Protein AF-A0A1S3MKM5-F1 (afdb_monomer_lite)

Sequence (153 aa):
MAETQPPLIEAGMAETQPPLIEAGMAETQPPEIEAGRAETQPPLIEAGMAETQPPEIEAGMTETQSPEIEAGMAETQPPEIEAGMTETQPLEIEAGMAETQSPEIEAGMTETQSPEIEAGMAETQPPEIEAGMAETQPPEIEAGMAETQPPEI

pLDDT: mean 75.43, std 9.12, range [36.09, 87.5]

Secondary structure (DSSP, 8-state):
----PPPEEEEEEEEE-PPPEEEEEEEE-PPEEEEEEEEEPPPEEEEEEEEEPPPEEEEEEEEEPPPEEEEEEEEEPPPEEEEEEEEEPPPEEEEEEEEEPPPEEEEEEEEEPPPEEEEEEEEEPPPEEEEEEEEEPPPEEEEEEEEEPPPP-

Foldseek 3Di:
DDDDDEDEEEEQEEEDDDEEEEEQEEEDDYYEYEYQEYEYEDYEYEYQEYEYDDYEYEYQEYEYEAYEYEYQEYEYEAYEYEYQEYEYHAYEYEYQEYEDEYYEEEYQEYEYEYYEYEYQEYEYEDYHYNYVYYDYDDYHYHYVYYDYDDDDD

Structure (mmCIF, N/CA/C/O backbone):
data_AF-A0A1S3MKM5-F1
#
_entry.id   AF-A0A1S3MKM5-F1
#
loop_
_atom_site.group_PDB
_atom_site.id
_atom_site.type_symbol
_atom_site.label_atom_id
_atom_site.label_alt_id
_atom_site.label_comp_id
_atom_site.label_asym_id
_atom_site.label_entity_id
_atom_site.label_seq_id
_atom_site.pdbx_PDB_ins_code
_atom_site.Cartn_x
_atom_site.Cartn_y
_atom_site.Cartn_z
_atom_site.occupancy
_atom_site.B_iso_or_equiv
_atom_site.auth_seq_id
_atom_site.auth_comp_id
_atom_site.auth_asym_id
_atom_site.auth_atom_id
_atom_site.pdbx_PDB_model_num
ATOM 1 N N . MET A 1 1 ? 13.634 -12.695 -14.982 1.00 47.62 1 MET A N 1
ATOM 2 C CA . MET A 1 1 ? 13.178 -12.575 -13.589 1.00 47.62 1 MET A CA 1
ATOM 3 C C . MET A 1 1 ? 14.434 -12.474 -12.749 1.00 47.62 1 MET A C 1
ATOM 5 O O . MET A 1 1 ? 15.338 -13.289 -12.929 1.00 47.62 1 MET A O 1
ATOM 9 N N . ALA A 1 2 ? 14.584 -11.371 -12.028 1.00 36.09 2 ALA A N 1
ATOM 10 C CA . ALA A 1 2 ? 15.708 -11.133 -11.137 1.00 36.09 2 ALA A CA 1
ATOM 11 C C . ALA A 1 2 ? 15.122 -11.137 -9.730 1.00 36.09 2 ALA A C 1
ATOM 13 O O . ALA A 1 2 ? 14.508 -10.160 -9.329 1.00 36.09 2 ALA A O 1
ATOM 14 N N . GLU A 1 3 ? 15.258 -12.256 -9.028 1.00 41.34 3 GLU A N 1
ATOM 15 C CA . GLU A 1 3 ? 14.822 -12.364 -7.642 1.00 41.34 3 GLU A CA 1
ATOM 16 C C . GLU A 1 3 ? 15.893 -11.729 -6.755 1.00 41.34 3 GLU A C 1
ATOM 18 O O . GLU A 1 3 ? 17.048 -12.169 -6.719 1.00 41.34 3 GLU A O 1
ATOM 23 N N . THR A 1 4 ? 15.531 -10.652 -6.073 1.00 44.06 4 THR A N 1
ATOM 24 C CA . THR A 1 4 ? 16.329 -10.069 -4.997 1.00 44.06 4 THR A CA 1
ATOM 25 C C . THR A 1 4 ? 15.632 -10.399 -3.695 1.00 44.06 4 THR A C 1
ATOM 27 O O . THR A 1 4 ? 14.447 -10.108 -3.574 1.00 44.06 4 THR A O 1
ATOM 30 N N . GLN A 1 5 ? 16.346 -10.980 -2.726 1.00 54.03 5 GLN A N 1
ATOM 31 C CA . GLN A 1 5 ? 15.805 -11.052 -1.370 1.00 54.03 5 GLN A CA 1
ATOM 32 C C . GLN A 1 5 ? 15.513 -9.624 -0.889 1.00 54.03 5 GLN A C 1
ATOM 34 O O . GLN A 1 5 ? 16.414 -8.776 -0.989 1.00 54.03 5 GLN A O 1
ATOM 39 N N . PRO A 1 6 ? 14.290 -9.350 -0.414 1.00 68.75 6 PRO A N 1
ATOM 40 C CA . PRO A 1 6 ? 13.960 -8.050 0.136 1.00 68.75 6 PRO A CA 1
ATOM 41 C C . PRO A 1 6 ? 14.829 -7.746 1.373 1.00 68.75 6 PRO A C 1
ATOM 43 O O . PRO A 1 6 ? 15.284 -8.666 2.059 1.00 68.75 6 PRO A O 1
ATOM 46 N N . PRO A 1 7 ? 15.157 -6.469 1.637 1.00 75.25 7 PRO A N 1
ATOM 47 C CA . PRO A 1 7 ? 15.958 -6.105 2.800 1.00 75.25 7 PRO A CA 1
ATOM 48 C C . PRO A 1 7 ? 15.122 -6.129 4.089 1.00 75.25 7 PRO A C 1
ATOM 50 O O . PRO A 1 7 ? 13.965 -5.725 4.071 1.00 75.25 7 PRO A O 1
ATOM 53 N N . LEU A 1 8 ? 15.745 -6.512 5.209 1.00 82.50 8 LEU A N 1
ATOM 54 C CA . LEU A 1 8 ? 15.200 -6.322 6.561 1.00 82.50 8 LEU A CA 1
ATOM 55 C C . LEU A 1 8 ? 15.572 -4.927 7.089 1.00 82.50 8 LEU A C 1
ATOM 57 O O . LEU A 1 8 ? 16.743 -4.528 7.009 1.00 82.50 8 LEU A O 1
ATOM 61 N N . ILE A 1 9 ? 14.601 -4.195 7.640 1.00 84.19 9 ILE A N 1
ATOM 62 C CA . ILE A 1 9 ? 14.780 -2.847 8.199 1.00 84.19 9 ILE A CA 1
ATOM 63 C C . ILE A 1 9 ? 14.418 -2.839 9.691 1.00 84.19 9 ILE A C 1
ATOM 65 O O . ILE A 1 9 ? 13.248 -2.907 10.041 1.00 84.19 9 ILE A O 1
ATOM 69 N N . GLU A 1 10 ? 15.419 -2.652 10.559 1.00 86.38 10 GLU A N 1
ATOM 70 C CA . GLU A 1 10 ? 15.236 -2.420 12.003 1.00 86.38 10 GLU A CA 1
ATOM 71 C C . GLU A 1 10 ? 15.552 -0.954 12.348 1.00 86.38 10 GLU A C 1
ATOM 73 O O . GLU A 1 10 ? 16.707 -0.511 12.245 1.00 86.38 10 GLU A O 1
ATOM 78 N N . ALA A 1 11 ? 14.552 -0.165 12.754 1.00 83.81 11 ALA A N 1
ATOM 79 C CA . ALA A 1 11 ? 14.751 1.261 13.033 1.00 83.81 11 ALA A CA 1
ATOM 80 C C . ALA A 1 11 ? 13.742 1.857 14.025 1.00 83.81 11 ALA A C 1
ATOM 82 O O . ALA A 1 11 ? 12.651 1.357 14.240 1.00 83.81 11 ALA A O 1
ATOM 83 N N . GLY A 1 12 ? 14.063 3.016 14.611 1.00 79.25 12 GLY A N 1
ATOM 84 C CA . GLY A 1 12 ? 13.054 3.784 15.359 1.00 79.25 12 GLY A CA 1
ATOM 85 C C . GLY A 1 12 ? 11.930 4.325 14.459 1.00 79.25 12 GLY A C 1
ATOM 86 O O . GLY A 1 12 ? 10.794 4.443 14.911 1.00 79.25 12 GLY A O 1
ATOM 87 N N . MET A 1 13 ? 12.262 4.644 13.204 1.00 87.50 13 MET A N 1
ATOM 88 C CA . MET A 1 13 ? 11.354 5.065 12.132 1.00 87.50 13 MET A CA 1
ATOM 89 C C . MET A 1 13 ? 11.860 4.476 10.811 1.00 87.50 13 MET A C 1
ATOM 91 O O . MET A 1 13 ? 13.063 4.567 10.545 1.00 87.50 13 MET A O 1
ATOM 95 N N . ALA A 1 14 ? 10.967 3.908 10.004 1.00 85.00 14 ALA A N 1
ATOM 96 C CA . ALA A 1 14 ? 11.273 3.356 8.687 1.00 85.00 14 ALA A CA 1
ATOM 97 C C . ALA A 1 14 ? 10.394 4.011 7.612 1.00 85.00 14 ALA A C 1
ATOM 99 O O . ALA A 1 14 ? 9.179 4.075 7.767 1.00 85.00 14 ALA A O 1
ATOM 100 N N . GLU A 1 15 ? 11.021 4.470 6.527 1.00 84.25 15 GLU A N 1
ATOM 101 C CA . GLU A 1 15 ? 10.356 5.011 5.337 1.00 84.25 15 GLU A CA 1
ATOM 102 C C . GLU A 1 15 ? 10.856 4.233 4.114 1.00 84.25 15 GLU A C 1
ATOM 104 O O . GLU A 1 15 ? 12.069 4.149 3.886 1.00 84.25 15 GLU A O 1
ATOM 109 N N . THR A 1 16 ? 9.946 3.648 3.332 1.00 80.25 16 THR A N 1
ATOM 110 C CA . THR A 1 16 ? 10.304 2.875 2.129 1.00 80.25 16 THR A CA 1
ATOM 111 C C . THR A 1 16 ? 9.577 3.399 0.895 1.00 80.25 16 THR A C 1
ATOM 113 O O . THR A 1 16 ? 8.384 3.691 0.936 1.00 80.25 16 THR A O 1
ATOM 116 N N . GLN A 1 17 ? 10.328 3.557 -0.202 1.00 77.56 17 GLN A N 1
ATOM 117 C CA . GLN A 1 17 ? 9.824 4.005 -1.503 1.00 77.56 17 GLN A CA 1
ATOM 118 C C . GLN A 1 17 ? 10.482 3.184 -2.631 1.00 77.56 17 GLN A C 1
ATOM 120 O O . GLN A 1 17 ? 11.644 3.431 -2.975 1.00 77.56 17 GLN A O 1
ATOM 125 N N . PRO A 1 18 ? 9.791 2.174 -3.178 1.00 70.25 18 PRO A N 1
ATOM 126 C CA . PRO A 1 18 ? 10.255 1.359 -4.295 1.00 70.25 18 PRO A CA 1
ATOM 127 C C . PRO A 1 18 ? 10.132 2.107 -5.643 1.00 70.25 18 PRO A C 1
ATOM 129 O O . PRO A 1 18 ? 9.514 3.169 -5.721 1.00 70.25 18 PRO A O 1
ATOM 132 N N . PRO A 1 19 ? 10.776 1.601 -6.715 1.00 69.44 19 PRO A N 1
ATOM 133 C CA . PRO A 1 19 ? 10.796 2.255 -8.028 1.00 69.44 19 PRO A CA 1
ATOM 134 C C . PRO A 1 19 ? 9.525 2.010 -8.866 1.00 69.44 19 PRO A C 1
ATOM 136 O O . PRO A 1 19 ? 8.752 1.099 -8.587 1.00 69.44 19 PRO A O 1
ATOM 139 N N . LEU A 1 20 ? 9.380 2.778 -9.956 1.00 76.56 20 LEU A N 1
ATOM 140 C CA . LEU A 1 20 ? 8.452 2.494 -11.063 1.00 76.56 20 LEU A CA 1
ATOM 141 C C . LEU A 1 20 ? 8.979 1.330 -11.915 1.00 76.56 20 LEU A C 1
ATOM 143 O O . LEU A 1 20 ? 10.177 1.285 -12.225 1.00 76.56 20 LEU A O 1
ATOM 147 N N . ILE A 1 21 ? 8.092 0.418 -12.317 1.00 79.56 21 ILE A N 1
ATOM 148 C CA . ILE A 1 21 ? 8.423 -0.776 -13.102 1.00 79.56 21 ILE A CA 1
ATOM 149 C C . ILE A 1 21 ? 7.623 -0.791 -14.408 1.00 79.56 21 ILE A C 1
ATOM 151 O O . ILE A 1 21 ? 6.401 -0.833 -14.385 1.00 79.56 21 ILE A O 1
ATOM 155 N N . GLU A 1 22 ? 8.329 -0.825 -15.543 1.00 81.81 22 GLU A N 1
ATOM 156 C CA . GLU A 1 22 ? 7.751 -0.991 -16.885 1.00 81.81 22 GLU A CA 1
ATOM 157 C C . GLU A 1 22 ? 8.365 -2.243 -17.536 1.00 81.81 22 GLU A C 1
ATOM 159 O O . GLU A 1 22 ? 9.570 -2.286 -17.825 1.00 81.81 22 GLU A O 1
ATOM 164 N N . ALA A 1 23 ? 7.577 -3.308 -17.707 1.00 78.31 23 ALA A N 1
ATOM 165 C CA . ALA A 1 23 ? 8.089 -4.596 -18.181 1.00 78.31 23 ALA A CA 1
ATOM 166 C C . ALA A 1 23 ? 7.018 -5.469 -18.851 1.00 78.31 23 ALA A C 1
ATOM 168 O O . ALA A 1 23 ? 5.827 -5.322 -18.638 1.00 78.31 23 ALA A O 1
ATOM 169 N N . GLY A 1 24 ? 7.435 -6.469 -19.635 1.00 76.94 24 GLY A N 1
ATOM 170 C CA . GLY A 1 24 ? 6.487 -7.480 -20.131 1.00 76.94 24 GLY A CA 1
ATOM 171 C C . GLY A 1 24 ? 5.875 -8.336 -19.008 1.00 76.94 24 GLY A C 1
ATOM 172 O O . GLY A 1 24 ? 4.734 -8.766 -19.133 1.00 76.94 24 GLY A O 1
ATOM 173 N N . MET A 1 25 ? 6.641 -8.564 -17.936 1.00 81.38 25 MET A N 1
ATOM 174 C CA . MET A 1 25 ? 6.273 -9.277 -16.706 1.00 81.38 25 MET A CA 1
ATOM 175 C C . MET A 1 25 ? 6.977 -8.588 -15.531 1.00 81.38 25 MET A C 1
ATOM 177 O O . MET A 1 25 ? 8.185 -8.330 -15.635 1.00 81.38 25 MET A O 1
ATOM 181 N N . ALA A 1 26 ? 6.253 -8.309 -14.450 1.00 78.94 26 ALA A N 1
ATOM 182 C CA . ALA A 1 26 ? 6.771 -7.696 -13.231 1.00 78.94 26 ALA A CA 1
ATOM 183 C C . ALA A 1 26 ? 6.440 -8.564 -12.008 1.00 78.94 26 ALA A C 1
ATOM 185 O O . ALA A 1 26 ? 5.291 -8.939 -11.816 1.00 78.94 26 ALA A O 1
ATOM 186 N N . GLU A 1 27 ? 7.456 -8.844 -11.190 1.00 78.38 27 GLU A N 1
ATOM 187 C CA . GLU A 1 27 ? 7.333 -9.519 -9.893 1.00 78.38 27 GLU A CA 1
ATOM 188 C C . GLU A 1 27 ? 8.017 -8.634 -8.847 1.00 78.38 27 GLU A C 1
ATOM 190 O O . GLU A 1 27 ? 9.190 -8.276 -9.020 1.00 78.38 27 GLU A O 1
ATOM 195 N N . THR A 1 28 ? 7.310 -8.255 -7.781 1.00 74.75 28 THR A N 1
ATOM 196 C CA . THR A 1 28 ? 7.859 -7.386 -6.726 1.00 74.75 28 THR A CA 1
ATOM 197 C C . THR A 1 28 ? 7.762 -8.026 -5.353 1.00 74.75 28 THR A C 1
ATOM 199 O O . THR A 1 28 ? 6.686 -8.461 -4.955 1.00 74.75 28 THR A O 1
ATOM 202 N N . GLN A 1 29 ? 8.879 -8.018 -4.619 1.00 74.50 29 GLN A N 1
ATOM 203 C CA . GLN A 1 29 ? 8.952 -8.407 -3.208 1.00 74.50 29 GLN A CA 1
ATOM 204 C C . GLN A 1 29 ? 9.500 -7.229 -2.372 1.00 74.50 29 GLN A C 1
ATOM 206 O O . GLN A 1 29 ? 10.668 -6.860 -2.541 1.00 74.50 29 GLN A O 1
ATOM 211 N N . PRO A 1 30 ? 8.663 -6.581 -1.547 1.00 73.44 30 PRO A N 1
ATOM 212 C CA . PRO A 1 30 ? 9.022 -5.444 -0.693 1.00 73.44 30 PRO A CA 1
ATOM 213 C C . PRO A 1 30 ? 9.690 -5.886 0.631 1.00 73.44 30 PRO A C 1
ATOM 215 O O . PRO A 1 30 ? 9.723 -7.077 0.922 1.00 73.44 30 PRO A O 1
ATOM 218 N N . PRO A 1 31 ? 10.291 -4.951 1.402 1.00 75.12 31 PRO A N 1
ATOM 219 C CA . PRO A 1 31 ? 11.021 -5.243 2.645 1.00 75.12 31 PRO A CA 1
ATOM 220 C C . PRO A 1 31 ? 10.168 -5.784 3.800 1.00 75.12 31 PRO A C 1
ATOM 222 O O . PRO A 1 31 ? 8.987 -5.467 3.898 1.00 75.12 31 PRO A O 1
ATOM 225 N N . GLU A 1 32 ? 10.841 -6.478 4.723 1.00 82.81 32 GLU A N 1
ATOM 226 C CA . GLU A 1 32 ? 10.372 -6.753 6.090 1.00 82.81 32 GLU A CA 1
ATOM 227 C C . GLU A 1 32 ? 10.782 -5.581 7.008 1.00 82.81 32 GLU A C 1
ATOM 229 O O . GLU A 1 32 ? 11.930 -5.110 6.947 1.00 82.81 32 GLU A O 1
ATOM 234 N N . ILE A 1 33 ? 9.869 -5.078 7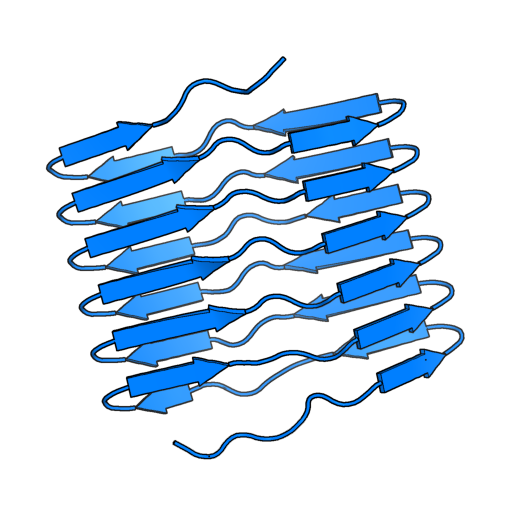.847 1.00 85.12 33 ILE A N 1
ATOM 235 C CA . ILE A 1 33 ? 10.086 -3.872 8.666 1.00 85.12 33 ILE A CA 1
ATOM 236 C C . ILE A 1 33 ? 9.737 -4.120 10.138 1.00 85.12 33 ILE A C 1
ATOM 238 O O . ILE A 1 33 ? 8.586 -4.382 10.465 1.00 85.12 33 ILE A O 1
ATOM 242 N N . GLU A 1 34 ? 10.705 -3.895 11.032 1.00 87.19 34 GLU A N 1
ATOM 243 C CA . GLU A 1 34 ? 10.499 -3.807 12.484 1.00 87.19 34 GLU A CA 1
ATOM 244 C C . GLU A 1 34 ? 10.816 -2.375 12.952 1.00 87.19 34 GLU A C 1
ATOM 246 O O . GLU A 1 34 ? 11.971 -1.919 12.909 1.00 87.19 34 GLU A O 1
ATOM 251 N N . ALA A 1 35 ? 9.794 -1.616 13.370 1.00 86.88 35 ALA A N 1
ATOM 252 C CA . ALA A 1 35 ? 9.991 -0.212 13.731 1.00 86.88 35 ALA A CA 1
ATOM 253 C C . ALA A 1 35 ? 9.058 0.358 14.808 1.00 86.88 35 ALA A C 1
ATOM 255 O O . ALA A 1 35 ? 7.960 -0.109 15.069 1.00 86.88 35 ALA A O 1
ATOM 256 N N . GLY A 1 36 ? 9.459 1.477 15.420 1.00 80.56 36 GLY A N 1
ATOM 257 C CA . GLY A 1 36 ? 8.541 2.255 16.266 1.00 80.56 36 GLY A CA 1
ATOM 258 C C . GLY A 1 36 ? 7.400 2.903 15.466 1.00 80.56 36 GLY A C 1
ATOM 259 O O . GLY A 1 36 ? 6.276 2.999 15.960 1.00 80.56 36 GLY A O 1
ATOM 260 N N . ARG A 1 37 ? 7.704 3.340 14.236 1.00 86.81 37 ARG A N 1
ATOM 261 C CA . ARG A 1 37 ? 6.776 3.870 13.225 1.00 86.81 37 ARG A CA 1
ATOM 262 C C . ARG A 1 37 ? 7.244 3.431 11.835 1.00 86.81 37 ARG A C 1
ATOM 264 O O . ARG A 1 37 ? 8.427 3.604 11.532 1.00 86.81 37 ARG A O 1
ATOM 271 N N . ALA A 1 38 ? 6.332 2.933 11.010 1.00 86.62 38 ALA A N 1
ATOM 272 C CA . ALA A 1 38 ? 6.601 2.555 9.626 1.00 86.62 38 ALA A CA 1
ATOM 273 C C . ALA A 1 38 ? 5.697 3.335 8.661 1.00 86.62 38 ALA A C 1
ATOM 275 O O . ALA A 1 38 ? 4.487 3.413 8.867 1.00 86.62 38 ALA A O 1
ATOM 276 N N . GLU A 1 39 ? 6.301 3.900 7.616 1.00 85.44 39 GLU A N 1
ATOM 277 C CA . GLU A 1 39 ? 5.614 4.508 6.475 1.00 85.44 39 GLU A CA 1
ATOM 278 C C . GLU A 1 39 ? 6.088 3.810 5.195 1.00 85.44 39 GLU A C 1
ATOM 280 O O . GLU A 1 39 ? 7.274 3.854 4.842 1.00 85.44 39 GLU A O 1
ATOM 285 N N . THR A 1 40 ? 5.180 3.131 4.496 1.00 79.25 40 THR A N 1
ATOM 286 C CA . THR A 1 40 ? 5.532 2.353 3.301 1.00 79.25 40 THR A CA 1
ATOM 287 C C . THR A 1 40 ? 4.744 2.805 2.088 1.00 79.25 40 THR A C 1
ATOM 289 O O . THR A 1 40 ? 3.512 2.840 2.098 1.00 79.25 40 THR A O 1
ATOM 292 N N . GLN A 1 41 ? 5.474 3.111 1.020 1.00 75.62 41 GLN A N 1
ATOM 293 C CA . GLN A 1 41 ? 4.919 3.294 -0.313 1.00 75.62 41 GLN A CA 1
ATOM 294 C C . GLN A 1 41 ? 5.216 2.021 -1.127 1.00 75.62 41 GLN A C 1
ATOM 296 O O . GLN A 1 41 ? 6.314 1.479 -1.009 1.00 75.62 41 GLN A O 1
ATOM 301 N N . PRO A 1 42 ? 4.278 1.521 -1.931 1.00 70.62 42 PRO A N 1
ATOM 302 C CA . PRO A 1 42 ? 4.463 0.386 -2.835 1.00 70.62 42 PRO A CA 1
ATOM 303 C C . PRO A 1 42 ? 4.909 0.839 -4.241 1.00 70.62 42 PRO A C 1
ATOM 305 O O . PRO A 1 42 ? 4.998 2.041 -4.505 1.00 70.62 42 PRO A O 1
ATOM 308 N N . PRO A 1 43 ? 5.285 -0.093 -5.140 1.00 70.88 43 PRO A N 1
ATOM 309 C CA . PRO A 1 43 ? 5.709 0.247 -6.501 1.00 70.88 43 PRO A CA 1
ATOM 310 C C . PRO A 1 43 ? 4.531 0.656 -7.398 1.00 70.88 43 PRO A C 1
ATOM 312 O O . PRO A 1 43 ? 3.407 0.208 -7.194 1.00 70.88 43 PRO A O 1
ATOM 315 N N . LEU A 1 44 ? 4.831 1.444 -8.437 1.00 78.88 44 LEU A N 1
ATOM 316 C CA . LEU A 1 44 ? 3.937 1.697 -9.577 1.00 78.88 44 LEU A CA 1
ATOM 317 C C . LEU A 1 44 ? 4.315 0.748 -10.719 1.00 78.88 44 LEU A C 1
ATOM 319 O O . LEU A 1 44 ? 5.497 0.694 -11.087 1.00 78.88 44 LEU A O 1
ATOM 323 N N . ILE A 1 45 ? 3.350 0.006 -11.268 1.00 80.25 45 ILE A N 1
ATOM 324 C CA . ILE A 1 45 ? 3.625 -1.073 -12.230 1.00 80.25 45 ILE A CA 1
ATOM 325 C C . ILE A 1 45 ? 2.802 -0.910 -13.510 1.00 80.25 45 ILE A C 1
ATOM 327 O O . ILE A 1 45 ? 1.578 -0.915 -13.468 1.00 80.25 45 ILE A O 1
ATOM 331 N N . GLU A 1 46 ? 3.495 -0.876 -14.651 1.00 82.75 46 GLU A N 1
ATOM 332 C CA . GLU A 1 46 ? 2.914 -1.000 -15.992 1.00 82.75 46 GLU A CA 1
ATOM 333 C C . GLU A 1 46 ? 3.459 -2.281 -16.645 1.00 82.75 46 GLU A C 1
ATOM 335 O O . GLU A 1 46 ? 4.658 -2.388 -16.953 1.00 82.75 46 GLU A O 1
ATOM 340 N N . ALA A 1 47 ? 2.608 -3.301 -16.815 1.00 82.88 47 ALA A N 1
ATOM 341 C CA . ALA A 1 47 ? 3.068 -4.595 -17.317 1.00 82.88 47 ALA A CA 1
ATOM 342 C C . ALA A 1 47 ? 2.050 -5.406 -18.128 1.00 82.88 47 ALA A C 1
ATOM 344 O O . ALA A 1 47 ? 0.842 -5.256 -18.034 1.00 82.88 47 ALA A O 1
ATOM 345 N N . GLY A 1 48 ? 2.539 -6.361 -18.926 1.00 78.44 48 GLY A N 1
ATOM 346 C CA . GLY A 1 48 ? 1.654 -7.365 -19.532 1.00 78.44 48 GLY A CA 1
ATOM 347 C C . GLY A 1 48 ? 1.023 -8.292 -18.483 1.00 78.44 48 GLY A C 1
ATOM 348 O O . GLY A 1 48 ? -0.148 -8.650 -18.604 1.00 78.44 48 GLY A O 1
ATOM 349 N N . MET A 1 49 ? 1.812 -8.653 -17.468 1.00 81.88 49 MET A N 1
ATOM 350 C CA . MET A 1 49 ? 1.444 -9.435 -16.285 1.00 81.88 49 MET A CA 1
ATOM 351 C C . MET A 1 49 ? 2.161 -8.846 -15.065 1.00 81.88 49 MET A C 1
ATOM 353 O O . MET A 1 49 ? 3.370 -8.594 -15.145 1.00 81.88 49 MET A O 1
ATOM 357 N N . ALA A 1 50 ? 1.438 -8.644 -13.968 1.00 82.25 50 ALA A N 1
ATOM 358 C CA . ALA A 1 50 ? 1.976 -8.137 -12.711 1.00 82.25 50 ALA A CA 1
ATOM 359 C C . ALA A 1 50 ? 1.607 -9.067 -11.548 1.00 82.25 50 ALA A C 1
ATOM 361 O O . ALA A 1 50 ? 0.430 -9.349 -11.337 1.00 82.25 50 ALA A O 1
ATOM 362 N N . GLU A 1 51 ? 2.619 -9.494 -10.794 1.00 81.75 51 GLU A N 1
ATOM 363 C CA . GLU A 1 51 ? 2.475 -10.218 -9.530 1.00 81.75 51 GLU A CA 1
ATOM 364 C C . GLU A 1 51 ? 3.133 -9.388 -8.422 1.00 81.75 51 GLU A C 1
ATOM 3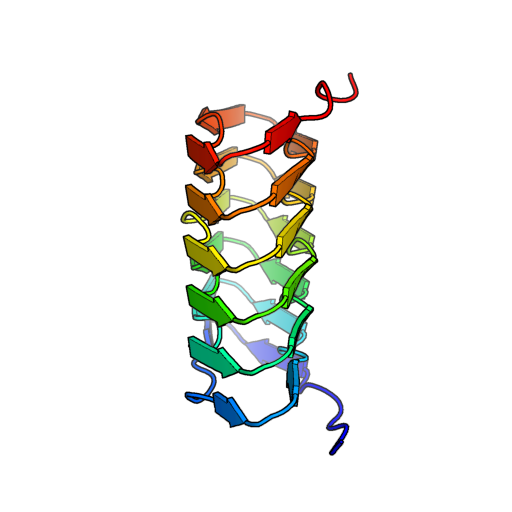66 O O . GLU A 1 51 ? 4.350 -9.158 -8.429 1.00 81.75 51 GLU A O 1
ATOM 371 N N . THR A 1 52 ? 2.340 -8.908 -7.464 1.00 75.75 52 THR A N 1
ATOM 372 C CA . THR A 1 52 ? 2.856 -8.073 -6.371 1.00 75.75 52 THR A CA 1
ATOM 373 C C . THR A 1 52 ? 2.682 -8.747 -5.028 1.00 75.75 52 THR A C 1
ATOM 375 O O . THR A 1 52 ? 1.554 -9.017 -4.606 1.00 75.75 52 THR A O 1
ATOM 378 N N . GLN A 1 53 ? 3.804 -8.937 -4.334 1.00 73.81 53 GLN A N 1
ATOM 379 C CA . GLN A 1 53 ? 3.796 -9.209 -2.907 1.00 73.81 53 GLN A CA 1
ATOM 380 C C . GLN A 1 53 ? 3.855 -7.887 -2.119 1.00 73.81 53 GLN A C 1
ATOM 382 O O . GLN A 1 53 ? 4.484 -6.929 -2.581 1.00 73.81 53 GLN A O 1
ATOM 387 N N . PRO A 1 54 ? 3.203 -7.811 -0.957 1.00 68.62 54 PRO A N 1
ATOM 388 C CA . PRO A 1 54 ? 3.200 -6.659 -0.057 1.00 68.62 54 PRO A CA 1
ATOM 389 C C . PRO A 1 54 ? 4.228 -6.811 1.085 1.00 68.62 54 PRO A C 1
ATOM 391 O O . PRO A 1 54 ? 4.827 -7.877 1.223 1.00 68.62 54 PRO A O 1
ATOM 394 N N . PRO A 1 55 ? 4.526 -5.736 1.848 1.00 72.12 55 PRO A N 1
ATOM 395 C CA . PRO A 1 55 ? 5.497 -5.783 2.947 1.00 72.12 55 PRO A CA 1
ATOM 396 C C . PRO A 1 55 ? 4.940 -6.484 4.192 1.00 72.12 55 PRO A C 1
ATOM 398 O O . PRO A 1 55 ? 3.745 -6.392 4.467 1.00 72.12 55 PRO A O 1
ATOM 401 N N . GLU A 1 56 ? 5.835 -7.088 4.977 1.00 80.56 56 GLU A N 1
ATOM 402 C CA . GLU A 1 56 ? 5.571 -7.551 6.349 1.00 80.56 56 GLU A CA 1
ATOM 403 C C . GLU A 1 56 ? 6.026 -6.464 7.338 1.00 80.56 56 GLU A C 1
ATOM 405 O O . GLU A 1 56 ? 7.168 -5.986 7.260 1.00 80.56 56 GLU A O 1
ATOM 410 N N . ILE A 1 57 ? 5.141 -6.025 8.243 1.00 81.75 57 ILE A N 1
ATOM 411 C CA . ILE A 1 57 ? 5.409 -4.888 9.141 1.00 81.75 57 ILE A CA 1
ATOM 412 C C . ILE A 1 57 ? 5.023 -5.212 10.590 1.00 81.75 57 ILE A C 1
ATOM 414 O O . ILE A 1 57 ? 3.844 -5.377 10.901 1.00 81.75 57 ILE A O 1
ATOM 418 N N . GLU A 1 58 ? 6.006 -5.157 11.492 1.00 84.88 58 GLU A N 1
ATOM 419 C CA . GLU A 1 58 ? 5.807 -5.119 12.946 1.00 84.88 58 GLU A CA 1
ATOM 420 C C . GLU A 1 58 ? 6.126 -3.704 13.456 1.00 84.88 58 GLU A C 1
ATOM 422 O O . GLU A 1 58 ? 7.282 -3.255 13.444 1.00 84.88 58 GLU A O 1
ATOM 427 N N . ALA A 1 59 ? 5.104 -2.951 13.887 1.00 84.81 59 ALA A N 1
ATOM 428 C CA . ALA A 1 59 ? 5.331 -1.589 14.366 1.00 84.81 59 ALA A CA 1
ATOM 429 C C . ALA A 1 59 ? 4.362 -1.072 15.432 1.00 84.81 59 ALA A C 1
ATOM 431 O O . ALA A 1 59 ? 3.219 -1.484 15.568 1.00 84.81 59 ALA A O 1
ATOM 432 N N . GLY A 1 60 ? 4.794 -0.058 16.188 1.00 81.31 60 GLY A N 1
ATOM 433 C CA . GLY A 1 60 ? 3.891 0.647 17.105 1.00 81.31 60 GLY A CA 1
ATOM 434 C C . GLY A 1 60 ? 2.770 1.403 16.374 1.00 81.31 60 GLY A C 1
ATOM 435 O O . GLY A 1 60 ? 1.646 1.477 16.875 1.00 81.31 60 GLY A O 1
ATOM 436 N N . MET A 1 61 ? 3.091 1.968 15.207 1.00 84.94 61 MET A N 1
ATOM 437 C CA . MET A 1 61 ? 2.185 2.684 14.305 1.00 84.94 61 MET A CA 1
ATOM 438 C C . MET A 1 61 ? 2.586 2.414 12.854 1.00 84.94 61 MET A C 1
ATOM 440 O O . MET A 1 61 ? 3.762 2.592 12.516 1.00 84.94 61 MET A O 1
ATOM 444 N N . THR A 1 62 ? 1.610 2.089 12.011 1.00 83.81 62 THR A N 1
ATOM 445 C CA . THR A 1 62 ? 1.829 1.772 10.596 1.00 83.81 62 THR A CA 1
ATOM 446 C C . THR A 1 62 ? 0.928 2.613 9.702 1.00 83.81 62 THR A C 1
ATOM 448 O O . THR A 1 62 ? -0.278 2.697 9.933 1.00 83.81 62 THR A O 1
ATOM 451 N N . GLU A 1 63 ? 1.521 3.206 8.668 1.00 83.94 63 GLU A N 1
ATOM 452 C CA . GLU A 1 63 ? 0.822 3.892 7.582 1.00 83.94 63 GLU A CA 1
ATOM 453 C C . GLU A 1 63 ? 1.290 3.297 6.250 1.00 83.94 63 GLU A C 1
ATOM 455 O O . GLU A 1 63 ? 2.471 3.371 5.894 1.00 83.94 63 GLU A O 1
ATOM 460 N N . THR A 1 64 ? 0.369 2.666 5.526 1.00 77.19 64 THR A N 1
ATOM 461 C CA . THR A 1 64 ? 0.671 1.950 4.279 1.00 77.19 64 THR A CA 1
ATOM 462 C C . THR A 1 64 ? -0.190 2.476 3.139 1.00 77.19 64 THR A C 1
ATOM 464 O O . THR A 1 64 ? -1.400 2.663 3.280 1.00 77.19 64 THR A O 1
ATOM 467 N N . GLN A 1 65 ? 0.447 2.732 1.997 1.00 74.12 65 GLN A N 1
ATOM 468 C CA . GLN A 1 65 ? -0.266 2.860 0.728 1.00 74.12 65 GLN A CA 1
ATOM 469 C C . GLN A 1 65 ? -0.283 1.509 0.015 1.00 74.12 65 GLN A C 1
ATOM 471 O O . GLN A 1 65 ? 0.636 0.705 0.198 1.00 74.12 65 GLN A O 1
ATOM 476 N N . SER A 1 66 ? -1.298 1.291 -0.814 1.00 70.50 66 SER A N 1
ATOM 477 C CA . SER A 1 66 ? -1.409 0.121 -1.688 1.00 70.50 66 SER A CA 1
ATOM 478 C C . SER A 1 66 ? -0.954 0.455 -3.123 1.00 70.50 66 SER A C 1
ATOM 480 O O . SER A 1 66 ? -0.886 1.637 -3.463 1.00 70.50 66 SER A O 1
ATOM 482 N N . PRO A 1 67 ? -0.497 -0.535 -3.922 1.00 69.81 67 PRO A N 1
ATOM 483 C CA . PRO A 1 67 ? 0.076 -0.279 -5.249 1.00 69.81 67 PRO A CA 1
ATOM 484 C C . PRO A 1 67 ? -0.927 0.325 -6.239 1.00 69.81 67 PRO A C 1
ATOM 486 O O . PRO A 1 67 ? -2.133 0.188 -6.066 1.00 69.81 67 PRO A O 1
ATOM 489 N N . GLU A 1 68 ? -0.407 0.951 -7.298 1.00 78.25 68 GLU A N 1
ATOM 490 C CA . GLU A 1 68 ? -1.171 1.268 -8.514 1.00 78.25 68 GLU A CA 1
ATOM 491 C C . GLU A 1 68 ? -0.666 0.347 -9.636 1.00 78.25 68 GLU A C 1
ATOM 493 O O . GLU A 1 68 ? 0.549 0.271 -9.887 1.00 78.25 68 GLU A O 1
ATOM 498 N N . ILE A 1 69 ? -1.575 -0.384 -10.286 1.00 79.94 69 ILE A N 1
ATOM 499 C CA . ILE A 1 69 ? -1.223 -1.399 -11.290 1.00 79.94 69 ILE A CA 1
ATOM 500 C C . ILE A 1 69 ? -2.039 -1.199 -12.567 1.00 79.94 69 ILE A C 1
ATOM 502 O O . ILE A 1 69 ? -3.261 -1.326 -12.555 1.00 79.94 69 ILE A O 1
ATOM 506 N N . GLU A 1 70 ? -1.339 -0.993 -13.685 1.00 83.69 70 GLU A N 1
ATOM 507 C CA . GLU A 1 70 ? -1.894 -1.062 -15.039 1.00 83.69 70 GLU A CA 1
ATOM 508 C C . GLU A 1 70 ? -1.371 -2.333 -15.722 1.00 83.69 70 GLU A C 1
ATOM 510 O O . GLU A 1 70 ? -0.174 -2.454 -16.025 1.00 83.69 70 GLU A O 1
ATOM 515 N N . ALA A 1 71 ? -2.247 -3.323 -15.941 1.00 83.38 71 ALA A N 1
ATOM 516 C CA . ALA A 1 71 ? -1.809 -4.594 -16.512 1.00 83.38 71 ALA A CA 1
ATOM 517 C C . ALA A 1 71 ? -2.819 -5.340 -17.390 1.00 83.38 71 ALA A C 1
ATOM 519 O O . ALA A 1 71 ? -4.033 -5.222 -17.281 1.00 83.38 71 ALA A O 1
ATOM 520 N N . GLY A 1 72 ? -2.315 -6.220 -18.261 1.00 79.19 72 GLY A N 1
ATOM 521 C CA . GLY A 1 72 ? -3.178 -7.188 -18.948 1.00 79.19 72 GLY A CA 1
ATOM 522 C C . GLY A 1 72 ? -3.828 -8.179 -17.971 1.00 79.19 72 GLY A C 1
ATOM 523 O O . GLY A 1 72 ? -5.007 -8.510 -18.117 1.00 79.19 72 GLY A O 1
ATOM 524 N N . MET A 1 73 ? -3.047 -8.628 -16.984 1.00 84.25 73 MET A N 1
ATOM 525 C CA . MET A 1 73 ? -3.439 -9.478 -15.856 1.00 84.25 73 MET A CA 1
ATOM 526 C C . MET A 1 73 ? -2.709 -8.993 -14.598 1.00 84.25 73 MET A C 1
ATOM 528 O O . MET A 1 73 ? -1.493 -8.780 -14.661 1.00 84.25 73 MET A O 1
ATOM 532 N N . ALA A 1 74 ? -3.433 -8.837 -13.491 1.00 82.94 74 ALA A N 1
ATOM 533 C CA . ALA A 1 74 ? -2.884 -8.427 -12.202 1.00 82.94 74 ALA A CA 1
ATOM 534 C C . ALA A 1 74 ? -3.286 -9.412 -11.095 1.00 82.94 74 ALA A C 1
ATOM 536 O O . ALA A 1 74 ? -4.474 -9.690 -10.917 1.00 82.94 74 ALA A O 1
ATOM 537 N N . GLU A 1 75 ? -2.294 -9.891 -10.346 1.00 83.38 75 GLU A N 1
ATOM 538 C CA . GLU A 1 75 ? -2.468 -10.695 -9.135 1.00 83.38 75 GLU A CA 1
ATOM 539 C C . GLU A 1 75 ? -1.802 -9.973 -7.955 1.00 83.38 75 GLU A C 1
ATOM 541 O O . GLU A 1 75 ? -0.588 -9.733 -7.952 1.00 83.38 75 GLU A O 1
ATOM 546 N N . THR A 1 76 ? -2.593 -9.618 -6.940 1.00 76.12 76 THR A N 1
ATOM 547 C CA . THR A 1 76 ? -2.109 -8.874 -5.766 1.00 76.12 76 THR A CA 1
ATOM 548 C C . THR A 1 76 ? -2.428 -9.601 -4.468 1.00 76.12 76 THR A C 1
ATOM 550 O O . THR A 1 76 ? -3.586 -9.950 -4.213 1.00 76.12 76 THR A O 1
ATOM 553 N N . GLN A 1 77 ? -1.405 -9.790 -3.633 1.00 71.75 77 GLN A N 1
ATOM 554 C CA . GLN A 1 77 ? -1.544 -10.335 -2.281 1.00 71.75 77 GLN A CA 1
ATOM 555 C C . GLN A 1 77 ? -1.655 -9.218 -1.222 1.00 71.75 77 GLN A C 1
ATOM 557 O O . GLN A 1 77 ? -1.254 -8.082 -1.501 1.00 71.75 77 GLN A O 1
ATOM 562 N N . PRO A 1 78 ? -2.189 -9.521 -0.023 1.00 65.19 78 PRO A N 1
ATOM 563 C CA . PRO A 1 78 ? -2.442 -8.544 1.034 1.00 65.19 78 PRO A CA 1
ATOM 564 C C . PRO A 1 78 ? -1.276 -8.350 2.014 1.00 65.19 78 PRO A C 1
ATOM 566 O O . PRO A 1 78 ? -0.588 -9.327 2.300 1.00 65.19 78 PRO A O 1
ATOM 569 N N . PRO A 1 79 ? -1.020 -7.129 2.533 1.00 66.50 79 PRO A N 1
ATOM 570 C CA . PRO A 1 79 ? 0.001 -6.932 3.565 1.00 66.50 79 PRO A CA 1
ATOM 571 C C . PRO A 1 79 ? -0.368 -7.666 4.858 1.00 66.50 79 PRO A C 1
ATOM 573 O O . PRO A 1 79 ? -1.539 -7.676 5.240 1.00 66.50 79 PRO A O 1
ATOM 576 N N . GLU A 1 80 ? 0.647 -8.193 5.545 1.00 73.12 80 GLU A N 1
ATOM 577 C CA . GLU A 1 80 ? 0.551 -8.704 6.917 1.00 73.12 80 GLU A CA 1
ATOM 578 C C . GLU A 1 80 ? 1.074 -7.623 7.878 1.00 73.12 80 GLU A C 1
ATOM 580 O O . GLU A 1 80 ? 2.234 -7.198 7.793 1.00 73.12 80 GLU A O 1
ATOM 585 N N . ILE A 1 81 ? 0.205 -7.122 8.766 1.00 74.94 81 ILE A N 1
ATOM 586 C CA . ILE A 1 81 ? 0.531 -6.011 9.676 1.00 74.94 81 ILE A CA 1
ATOM 587 C C . ILE A 1 81 ? 0.181 -6.382 11.120 1.00 74.94 81 ILE A C 1
ATOM 589 O O . ILE A 1 81 ? -0.996 -6.548 11.447 1.00 74.94 81 ILE A O 1
ATOM 593 N N . GLU A 1 82 ? 1.192 -6.386 11.995 1.00 80.81 82 GLU A N 1
ATOM 594 C CA . GLU A 1 82 ? 1.025 -6.431 13.452 1.00 80.81 82 GLU A CA 1
ATOM 595 C C . GLU A 1 82 ? 1.354 -5.050 14.037 1.00 80.81 82 GLU A C 1
ATOM 597 O O . GLU A 1 82 ? 2.507 -4.597 14.016 1.00 80.81 82 GLU A O 1
ATOM 602 N N . ALA A 1 83 ? 0.338 -4.333 14.538 1.00 79.19 83 ALA A N 1
ATOM 603 C CA . ALA A 1 83 ? 0.562 -2.984 15.056 1.00 79.19 83 ALA A CA 1
ATOM 604 C C . ALA A 1 83 ? -0.373 -2.511 16.173 1.00 79.19 83 ALA A C 1
ATOM 606 O O . ALA A 1 83 ? -1.494 -2.966 16.371 1.00 79.19 83 ALA A O 1
ATOM 607 N N . GLY A 1 84 ? 0.067 -1.492 16.916 1.00 79.12 84 GLY A N 1
ATOM 608 C CA . GLY A 1 84 ? -0.810 -0.803 17.869 1.00 79.12 84 GLY A CA 1
ATOM 609 C C . GLY A 1 84 ? -1.938 -0.022 17.178 1.00 79.12 84 GLY A C 1
ATOM 610 O O . GLY A 1 84 ? -3.067 0.006 17.677 1.00 79.12 84 GLY A O 1
ATOM 611 N N . MET A 1 85 ? -1.617 0.615 16.048 1.00 82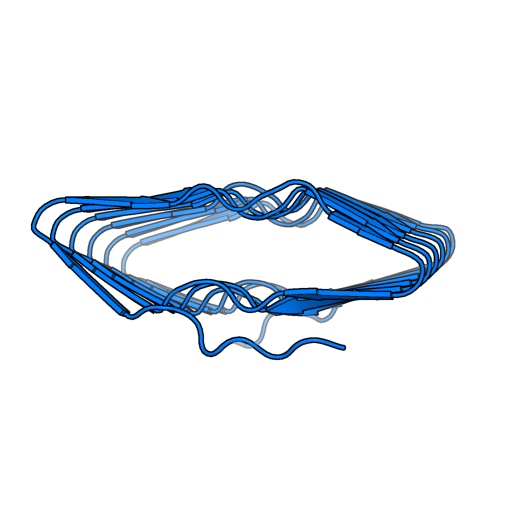.94 85 MET A N 1
ATOM 612 C CA . MET A 1 85 ? -2.519 1.393 15.195 1.00 82.94 85 MET A CA 1
ATOM 613 C C . MET A 1 85 ? -2.111 1.232 13.727 1.00 82.94 85 MET A C 1
ATOM 615 O O . MET A 1 85 ? -0.931 1.417 13.415 1.00 82.94 85 MET A O 1
ATOM 619 N N . THR A 1 86 ? -3.086 0.976 12.854 1.00 81.69 86 THR A N 1
ATOM 620 C CA . THR A 1 86 ? -2.873 0.783 11.411 1.00 81.69 86 THR A CA 1
ATOM 621 C C . THR A 1 86 ? -3.799 1.673 10.588 1.00 81.69 86 THR A C 1
ATOM 623 O O . THR A 1 86 ? -5.011 1.678 10.808 1.00 81.69 86 THR A O 1
ATOM 626 N N . GLU A 1 87 ? -3.223 2.375 9.612 1.00 82.19 87 GLU A N 1
ATOM 627 C CA . GLU A 1 87 ? -3.936 3.078 8.541 1.00 82.19 87 GLU A CA 1
ATOM 628 C C . GLU A 1 87 ? -3.487 2.515 7.182 1.00 82.19 87 GLU A C 1
ATOM 630 O O . GLU A 1 87 ? -2.288 2.417 6.889 1.00 82.19 87 GLU A O 1
ATOM 635 N N . THR A 1 88 ? -4.459 2.095 6.372 1.00 75.81 88 THR A N 1
ATOM 636 C CA . THR A 1 88 ? -4.249 1.418 5.079 1.00 75.81 88 THR A CA 1
ATOM 637 C C . THR A 1 88 ? -5.101 2.090 4.004 1.00 75.81 88 THR A C 1
ATOM 639 O O . THR A 1 88 ? -6.331 2.124 4.102 1.00 75.81 88 THR A O 1
ATOM 642 N N . GLN A 1 89 ? -4.437 2.638 2.986 1.00 73.81 89 GLN A N 1
ATOM 643 C CA . GLN A 1 89 ? -5.072 3.305 1.843 1.00 73.81 89 GLN A CA 1
ATOM 644 C C . GLN A 1 89 ? -5.410 2.311 0.715 1.00 73.81 89 GLN A C 1
ATOM 646 O O . GLN A 1 89 ? -4.783 1.246 0.641 1.00 73.81 89 GLN A O 1
ATOM 651 N N . PRO A 1 90 ? -6.393 2.630 -0.153 1.00 67.81 90 PRO A N 1
ATOM 652 C CA . PRO A 1 90 ? -6.933 1.669 -1.108 1.00 67.81 90 PRO A CA 1
ATOM 653 C C . PRO A 1 90 ? -5.935 1.343 -2.225 1.00 67.81 90 PRO A C 1
ATOM 655 O O . PRO A 1 90 ? -5.076 2.149 -2.575 1.00 67.81 90 PRO A O 1
ATOM 658 N N . LEU A 1 91 ? -6.055 0.125 -2.753 1.00 72.44 91 LEU A N 1
ATOM 659 C CA . LEU A 1 91 ? -5.357 -0.387 -3.937 1.00 72.44 91 LEU A CA 1
ATOM 660 C C . LEU A 1 91 ? -6.117 0.039 -5.194 1.00 72.44 91 LEU A C 1
ATOM 662 O O . LEU A 1 91 ? -7.322 -0.189 -5.247 1.00 72.44 91 LEU A O 1
ATOM 666 N N . GLU A 1 92 ? -5.427 0.587 -6.195 1.00 76.62 92 GLU A N 1
ATOM 667 C CA . GLU A 1 92 ? -6.016 0.957 -7.490 1.00 76.62 92 GLU A CA 1
ATOM 668 C C . GLU A 1 92 ? -5.513 0.012 -8.596 1.00 76.62 92 GLU A C 1
ATOM 670 O O . GLU A 1 92 ? -4.304 -0.117 -8.824 1.00 76.62 92 GLU A O 1
ATOM 675 N N . ILE A 1 93 ? -6.431 -0.673 -9.290 1.00 78.75 93 ILE A N 1
ATOM 676 C CA . ILE A 1 93 ? -6.093 -1.596 -10.389 1.00 78.75 93 ILE A CA 1
ATOM 677 C C . ILE A 1 93 ? -6.897 -1.270 -11.647 1.00 78.75 93 ILE A C 1
ATOM 679 O O . ILE A 1 93 ? -8.128 -1.316 -11.628 1.00 78.75 93 ILE A O 1
ATOM 683 N N . GLU A 1 94 ? -6.191 -1.079 -12.764 1.00 83.31 94 GLU A N 1
ATOM 684 C CA . GLU A 1 94 ? -6.756 -1.076 -14.116 1.00 83.31 94 GLU A CA 1
ATOM 685 C C . GLU A 1 94 ? -6.236 -2.303 -14.881 1.00 83.31 94 GLU A C 1
ATOM 687 O O . GLU A 1 94 ? -5.049 -2.396 -15.219 1.00 83.31 94 GLU A O 1
ATOM 692 N N . ALA A 1 95 ? -7.109 -3.287 -15.140 1.00 81.75 95 ALA A N 1
ATOM 693 C CA . ALA A 1 95 ? -6.670 -4.527 -15.777 1.00 81.75 95 ALA A CA 1
ATOM 694 C C . ALA A 1 95 ? -7.680 -5.234 -16.689 1.00 81.75 95 ALA A C 1
ATOM 696 O O . ALA A 1 95 ? -8.896 -5.122 -16.576 1.00 81.75 95 ALA A O 1
ATOM 697 N N . GLY A 1 96 ? -7.177 -6.074 -17.597 1.00 78.31 96 GLY A N 1
ATOM 698 C CA . GLY A 1 96 ? -8.038 -7.004 -18.339 1.00 78.31 96 GLY A CA 1
ATOM 699 C C . GLY A 1 96 ? -8.699 -8.041 -17.419 1.00 78.31 96 GLY A C 1
ATOM 700 O O . GLY A 1 96 ? -9.889 -8.337 -17.565 1.00 78.31 96 GLY A O 1
ATOM 701 N N . MET A 1 97 ? -7.918 -8.568 -16.474 1.00 84.50 97 MET A N 1
ATOM 702 C CA . MET A 1 97 ? -8.323 -9.474 -15.395 1.00 84.50 97 MET A CA 1
ATOM 703 C C . MET A 1 97 ? -7.592 -9.072 -14.109 1.00 84.50 97 MET A C 1
ATOM 705 O O . MET A 1 97 ? -6.378 -8.861 -14.158 1.00 84.50 97 MET A O 1
ATOM 709 N N . ALA A 1 98 ? -8.316 -8.989 -12.994 1.00 82.94 98 ALA A N 1
ATOM 710 C CA . ALA A 1 98 ? -7.768 -8.661 -11.680 1.00 82.94 98 ALA A CA 1
ATOM 711 C C . ALA A 1 98 ? -8.192 -9.699 -10.632 1.00 82.94 98 ALA A C 1
ATOM 713 O O . ALA A 1 98 ? -9.387 -9.959 -10.466 1.00 82.94 98 ALA A O 1
ATOM 714 N N . GLU A 1 99 ? -7.218 -10.248 -9.910 1.00 83.00 99 GLU A N 1
ATOM 715 C CA . GLU A 1 99 ? -7.429 -11.097 -8.735 1.00 83.00 99 GLU A CA 1
ATOM 716 C C . GLU A 1 99 ? -6.784 -10.432 -7.513 1.00 83.00 99 GLU A C 1
ATOM 718 O O . GLU A 1 99 ? -5.564 -10.249 -7.457 1.00 83.00 99 GLU A O 1
ATOM 723 N N . THR A 1 100 ? -7.605 -10.057 -6.528 1.00 73.56 100 THR A N 1
ATOM 724 C CA . THR A 1 100 ? -7.148 -9.303 -5.352 1.00 73.56 100 THR A CA 1
ATOM 725 C C . THR A 1 100 ? -7.556 -9.974 -4.049 1.00 73.56 100 THR A C 1
ATOM 727 O O . THR A 1 100 ? -8.742 -10.231 -3.807 1.00 73.56 100 THR A O 1
ATOM 730 N N . GLN A 1 101 ? -6.585 -10.185 -3.168 1.00 70.19 101 GLN A N 1
ATOM 731 C CA . GLN A 1 101 ? -6.828 -10.535 -1.770 1.00 70.19 101 GLN A CA 1
ATOM 732 C C . GLN A 1 101 ? -6.771 -9.262 -0.907 1.00 70.19 101 GLN A C 1
ATOM 734 O O . GLN A 1 101 ? -5.971 -8.368 -1.181 1.00 70.19 101 GLN A O 1
ATOM 739 N N . SER A 1 102 ? -7.635 -9.160 0.106 1.00 65.88 102 SER A N 1
ATOM 740 C CA . SER A 1 102 ? -7.682 -8.010 1.028 1.00 65.88 102 SER A CA 1
ATOM 741 C C . SER A 1 102 ? -6.827 -8.246 2.279 1.00 65.88 102 SER A C 1
ATOM 743 O O . SER A 1 102 ? -6.590 -9.405 2.609 1.00 65.88 102 SER A O 1
ATOM 745 N N . PRO A 1 103 ? -6.358 -7.180 2.966 1.00 64.69 103 PRO A N 1
ATOM 746 C CA . PRO A 1 103 ? -5.390 -7.266 4.067 1.00 64.69 103 PRO A CA 1
ATOM 747 C C . PRO A 1 103 ? -5.813 -8.168 5.235 1.00 64.69 103 PRO A C 1
ATOM 749 O O . PRO A 1 103 ? -6.991 -8.178 5.605 1.00 64.69 103 PRO A O 1
ATOM 752 N N . GLU A 1 104 ? -4.823 -8.839 5.839 1.00 68.25 104 GLU A N 1
ATOM 753 C CA . GLU A 1 104 ? -4.906 -9.487 7.156 1.00 68.25 104 GLU A CA 1
ATOM 754 C C . GLU A 1 104 ? -4.251 -8.561 8.197 1.00 68.25 104 GLU A C 1
ATOM 756 O O . GLU A 1 104 ? -3.066 -8.233 8.099 1.00 68.25 104 GLU A O 1
ATOM 761 N N . ILE A 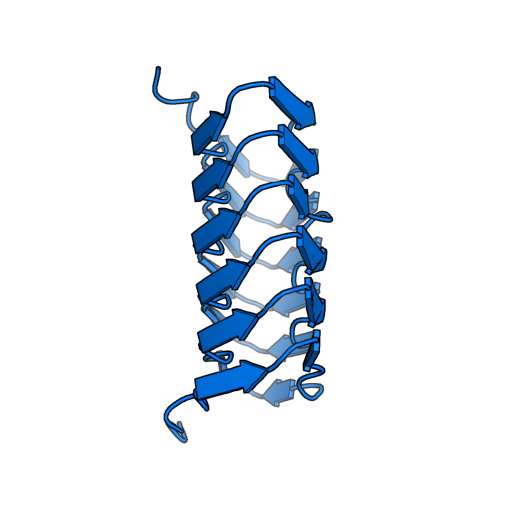1 105 ? -5.025 -8.071 9.173 1.00 67.81 105 ILE A N 1
ATOM 762 C CA . ILE A 1 105 ? -4.540 -7.062 10.135 1.00 67.81 105 ILE A CA 1
ATOM 763 C C . ILE A 1 105 ? -4.818 -7.502 11.572 1.00 67.81 105 ILE A C 1
ATOM 765 O O . ILE A 1 105 ? -5.983 -7.615 11.966 1.00 67.81 105 ILE A O 1
ATOM 769 N N . GLU A 1 106 ? -3.759 -7.630 12.380 1.00 75.38 106 GLU A N 1
ATOM 770 C CA . GLU A 1 106 ? -3.844 -7.767 13.839 1.00 75.38 106 GLU A CA 1
ATOM 771 C C . GLU A 1 106 ? -3.441 -6.441 14.498 1.00 75.38 106 GLU A C 1
ATOM 773 O O . GLU A 1 106 ? -2.274 -6.036 14.483 1.00 75.38 106 GLU A O 1
ATOM 778 N N . ALA A 1 107 ? -4.414 -5.717 15.066 1.00 74.25 107 ALA A N 1
ATOM 779 C CA . ALA A 1 107 ? -4.116 -4.417 15.661 1.00 74.25 107 ALA A CA 1
ATOM 780 C C . ALA A 1 107 ? -5.016 -3.976 16.818 1.00 74.25 107 ALA A C 1
ATOM 782 O O . ALA A 1 107 ? -6.155 -4.397 17.002 1.00 74.25 107 ALA A O 1
ATOM 783 N N . GLY A 1 108 ? -4.527 -3.021 17.611 1.00 75.81 108 GLY A N 1
ATOM 784 C CA . GLY A 1 108 ? -5.360 -2.356 18.618 1.00 75.81 108 GLY A CA 1
ATOM 785 C C . GLY A 1 108 ? -6.509 -1.551 17.991 1.00 75.81 108 GLY A C 1
ATOM 786 O O . GLY A 1 108 ? -7.644 -1.602 18.478 1.00 75.81 108 GLY A O 1
ATOM 787 N N . MET A 1 109 ? -6.203 -0.812 16.921 1.00 79.12 109 MET A N 1
ATOM 788 C CA . MET A 1 109 ? -7.130 -0.005 16.123 1.00 79.12 109 MET A CA 1
ATOM 789 C C . MET A 1 109 ? -6.729 -0.051 14.644 1.00 79.12 109 MET A C 1
ATOM 791 O O . MET A 1 109 ? -5.552 0.151 14.339 1.00 79.12 109 MET A O 1
ATOM 795 N N . THR A 1 110 ? -7.706 -0.228 13.755 1.00 77.94 110 THR A N 1
ATOM 796 C CA . THR A 1 110 ? -7.490 -0.302 12.302 1.00 77.94 110 THR A CA 1
ATOM 797 C C . THR A 1 110 ? -8.478 0.573 11.540 1.00 77.94 110 THR A C 1
ATOM 799 O O . THR A 1 110 ? -9.686 0.502 11.782 1.00 77.94 110 THR A O 1
ATOM 802 N N . GLU A 1 111 ? -7.961 1.341 10.582 1.00 79.69 111 GLU A N 1
ATOM 803 C CA . GLU A 1 111 ? -8.731 2.008 9.530 1.00 79.69 111 GLU A CA 1
ATOM 804 C C . GLU A 1 111 ? -8.244 1.516 8.156 1.00 79.69 111 GLU A C 1
ATOM 806 O O . GLU A 1 111 ? -7.061 1.635 7.815 1.00 79.69 111 GLU A O 1
ATOM 811 N N . THR A 1 112 ? -9.158 0.923 7.382 1.00 72.56 112 THR A N 1
ATOM 812 C CA . THR A 1 112 ? -8.845 0.314 6.082 1.00 72.56 112 THR A CA 1
ATOM 813 C C . THR A 1 112 ? -9.826 0.746 5.009 1.00 72.56 112 THR A C 1
ATOM 815 O O . THR A 1 112 ? -11.048 0.607 5.146 1.00 72.56 112 THR A O 1
ATOM 818 N N . GLN A 1 113 ? -9.277 1.221 3.894 1.00 71.75 113 GLN A N 1
ATOM 819 C CA . GLN A 1 113 ? -10.018 1.412 2.656 1.00 71.75 113 GLN A CA 1
ATOM 820 C C . GLN A 1 113 ? -9.805 0.204 1.739 1.00 71.75 113 GLN A C 1
ATOM 822 O O . GLN A 1 113 ? -8.677 -0.232 1.521 1.00 71.75 113 GLN A O 1
ATOM 827 N N . SER A 1 114 ? -10.904 -0.368 1.248 1.00 69.94 114 SER A N 1
ATOM 828 C CA . SER A 1 114 ? -10.873 -1.506 0.321 1.00 69.94 114 SER A CA 1
ATOM 829 C C . SER A 1 114 ? -10.445 -1.081 -1.092 1.00 69.94 114 SER A C 1
ATOM 831 O O . SER A 1 114 ? -10.560 0.098 -1.414 1.00 69.94 114 SER A O 1
ATOM 833 N N . PRO A 1 115 ? -9.994 -2.021 -1.945 1.00 70.38 115 PRO A N 1
ATOM 834 C CA . PRO A 1 115 ? -9.550 -1.733 -3.312 1.00 70.38 115 PRO A CA 1
ATOM 835 C C . PRO A 1 115 ? -10.607 -1.058 -4.204 1.00 70.38 115 PRO A C 1
ATOM 837 O O . PRO A 1 115 ? -11.806 -1.340 -4.094 1.00 70.38 115 PRO A O 1
ATOM 840 N N . GLU A 1 116 ? -10.114 -0.250 -5.145 1.00 78.62 116 GLU A N 1
ATOM 841 C CA . GLU A 1 116 ? -10.809 0.273 -6.323 1.00 78.62 116 GLU A CA 1
ATOM 842 C C . GLU A 1 116 ? -10.315 -0.481 -7.574 1.00 78.62 116 GLU A C 1
ATOM 844 O O . GLU A 1 116 ? -9.117 -0.517 -7.864 1.00 78.62 116 GLU A O 1
ATOM 849 N N . ILE A 1 117 ? -11.222 -1.132 -8.311 1.00 79.31 117 ILE A N 1
ATOM 850 C CA . ILE A 1 117 ? -10.858 -2.004 -9.442 1.00 79.31 117 ILE A CA 1
ATOM 851 C C . ILE A 1 117 ? -11.681 -1.661 -10.684 1.00 79.31 117 ILE A C 1
ATOM 853 O O . ILE A 1 117 ? -12.905 -1.819 -10.682 1.00 79.31 117 ILE A O 1
ATOM 857 N N . GLU A 1 118 ? -11.001 -1.304 -11.775 1.00 83.50 118 GLU A N 1
ATOM 858 C CA . GLU A 1 118 ? -11.567 -1.212 -13.123 1.00 83.50 118 GLU A CA 1
ATOM 859 C C . GLU A 1 118 ? -11.057 -2.388 -13.970 1.00 83.50 118 GLU A C 1
ATOM 861 O O . GLU A 1 118 ? -9.878 -2.460 -14.327 1.00 83.50 118 GLU A O 1
ATOM 866 N N . ALA A 1 119 ? -11.935 -3.354 -14.283 1.00 82.06 119 ALA A N 1
ATOM 867 C CA . ALA A 1 119 ? -11.502 -4.547 -15.010 1.00 82.06 119 ALA A CA 1
ATOM 868 C C . ALA A 1 119 ? -12.528 -5.205 -15.940 1.00 82.06 119 ALA A C 1
ATOM 870 O O . ALA A 1 119 ? -13.743 -5.104 -15.796 1.00 82.06 119 ALA A O 1
ATOM 871 N N . GLY A 1 120 ? -12.043 -5.989 -16.906 1.00 74.75 120 GLY A N 1
ATOM 872 C CA . GLY A 1 120 ? -12.916 -6.876 -17.685 1.00 74.75 120 GLY A CA 1
ATOM 873 C C . GLY A 1 120 ? -13.561 -7.965 -16.814 1.00 74.75 120 GLY A C 1
ATOM 874 O O . GLY A 1 120 ? -14.757 -8.251 -16.949 1.00 74.75 120 GLY A O 1
ATOM 875 N N . MET A 1 121 ? -12.760 -8.546 -15.919 1.00 83.25 121 MET A N 1
ATOM 876 C CA . MET A 1 121 ? -13.136 -9.523 -14.894 1.00 83.25 121 MET A CA 1
ATOM 877 C C . MET A 1 121 ? -12.411 -9.180 -13.589 1.00 83.25 121 MET A C 1
ATOM 879 O O . MET A 1 121 ? -11.207 -8.932 -13.631 1.00 83.25 121 MET A O 1
ATOM 883 N N . ALA A 1 122 ? -13.124 -9.192 -12.464 1.00 82.44 122 ALA A N 1
ATOM 884 C CA . ALA A 1 122 ? -12.558 -8.946 -11.140 1.00 82.44 122 ALA A CA 1
ATOM 885 C C . ALA A 1 122 ? -13.008 -10.014 -10.133 1.00 82.44 122 ALA A C 1
ATOM 887 O O . ALA A 1 122 ? -14.206 -10.285 -10.009 1.00 82.44 122 ALA A O 1
ATOM 888 N N . GLU A 1 123 ? -12.055 -10.574 -9.393 1.00 82.31 123 GLU A N 1
ATOM 889 C CA . GLU A 1 123 ? -12.298 -11.446 -8.242 1.00 82.31 123 GLU A CA 1
ATOM 890 C C . G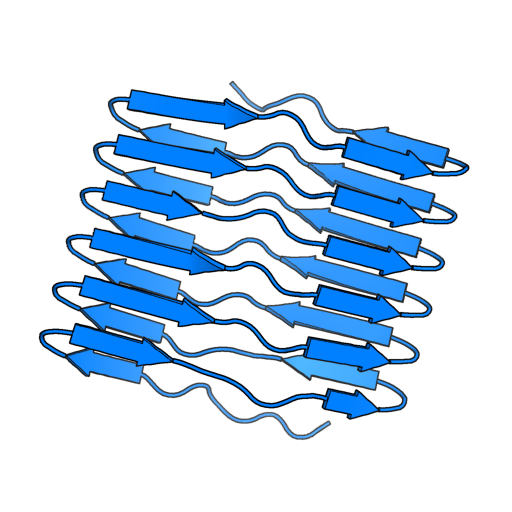LU A 1 123 ? -11.672 -10.823 -6.991 1.00 82.31 123 GLU A C 1
ATOM 892 O O . GLU A 1 123 ? -10.469 -10.556 -6.958 1.00 82.31 123 GLU A O 1
ATOM 897 N N . THR A 1 124 ? -12.484 -10.578 -5.956 1.00 72.94 124 THR A N 1
ATOM 898 C CA . THR A 1 124 ? -12.017 -9.933 -4.718 1.00 72.94 124 THR A CA 1
ATOM 899 C C . THR A 1 124 ? -12.435 -10.700 -3.471 1.00 72.94 124 THR A C 1
ATOM 901 O O . THR A 1 124 ? -13.609 -11.061 -3.320 1.00 72.94 124 THR A O 1
ATOM 904 N N . GLN A 1 125 ? -11.515 -10.854 -2.522 1.00 71.56 125 GLN A N 1
ATOM 905 C CA . GLN A 1 125 ? -11.840 -11.279 -1.158 1.00 71.56 125 GLN A CA 1
ATOM 906 C C . GLN A 1 125 ? -11.944 -10.071 -0.215 1.00 71.56 125 GLN A C 1
ATOM 908 O O . GLN A 1 125 ? -11.249 -9.084 -0.441 1.00 71.56 125 GLN A O 1
ATOM 913 N N . PRO A 1 126 ? -12.819 -10.099 0.803 1.00 65.50 126 PRO A N 1
ATOM 914 C CA . PRO A 1 126 ? -12.927 -9.050 1.822 1.00 65.50 126 PRO A CA 1
ATOM 915 C C . PRO A 1 126 ? -11.796 -9.153 2.865 1.00 65.50 126 PRO A C 1
ATOM 917 O O . PRO A 1 126 ? -11.211 -10.225 2.995 1.00 65.50 126 PRO A O 1
ATOM 920 N N . PRO A 1 127 ? -11.472 -8.069 3.600 1.00 65.25 127 PRO A N 1
ATOM 921 C CA . PRO A 1 127 ? -10.388 -8.076 4.587 1.00 65.25 127 PRO A CA 1
ATOM 922 C C . PRO A 1 127 ? -10.722 -8.926 5.816 1.00 65.25 127 PRO A C 1
ATOM 924 O O . PRO A 1 127 ? -11.872 -8.937 6.270 1.00 65.25 127 PRO A O 1
ATOM 927 N N . GLU A 1 128 ? -9.698 -9.549 6.396 1.00 67.81 128 GLU A N 1
ATOM 928 C CA . GLU A 1 128 ? -9.7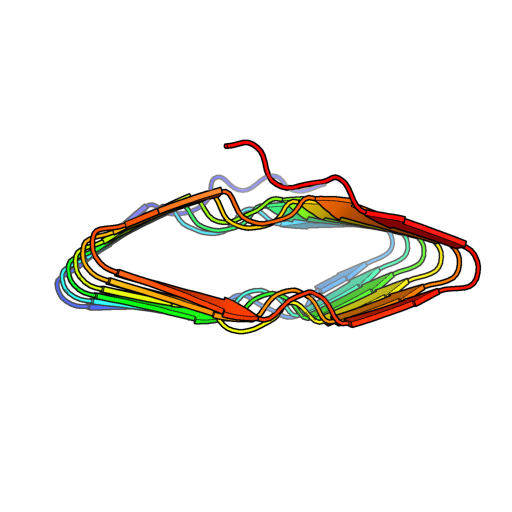60 -10.238 7.688 1.00 67.81 128 GLU A CA 1
ATOM 929 C C . GLU A 1 128 ? -9.069 -9.368 8.748 1.00 67.81 128 GLU A C 1
ATOM 931 O O . GLU A 1 128 ? -7.881 -9.069 8.661 1.00 67.81 128 GLU A O 1
ATOM 936 N N . ILE A 1 129 ? -9.823 -8.888 9.744 1.00 65.38 129 ILE A N 1
ATOM 937 C CA . ILE A 1 129 ? -9.301 -7.941 10.742 1.00 65.38 129 ILE A CA 1
ATOM 938 C C . ILE A 1 129 ? -9.565 -8.458 12.152 1.00 65.38 129 ILE A C 1
ATOM 940 O O . ILE A 1 129 ? -10.712 -8.493 12.608 1.00 65.38 129 ILE A O 1
ATOM 944 N N . GLU A 1 130 ? -8.492 -8.762 12.881 1.00 71.19 130 GLU A N 1
ATOM 945 C CA . GLU A 1 130 ? -8.520 -9.012 14.319 1.00 71.19 130 GLU A CA 1
ATOM 946 C C . GLU A 1 130 ? -8.111 -7.730 15.056 1.00 71.19 130 GLU A C 1
ATOM 948 O O . GLU A 1 130 ? -6.937 -7.471 15.318 1.00 71.19 130 GLU A O 1
ATOM 953 N N . ALA A 1 131 ? -9.099 -6.886 15.379 1.00 70.56 131 ALA A N 1
ATOM 954 C CA . ALA A 1 131 ? -8.835 -5.626 16.067 1.00 70.56 131 ALA A CA 1
ATOM 955 C C . ALA A 1 131 ? -9.790 -5.292 17.213 1.00 70.56 131 ALA A C 1
ATOM 957 O O . ALA A 1 131 ? -10.969 -5.655 17.229 1.00 70.56 131 ALA A O 1
ATOM 958 N N . GLY A 1 132 ? -9.279 -4.516 18.176 1.00 70.25 132 GLY A N 1
ATOM 959 C CA . GLY A 1 132 ? -10.090 -3.947 19.256 1.00 70.25 132 GLY A CA 1
ATOM 960 C C . GLY A 1 132 ? -11.140 -2.950 18.745 1.00 70.25 132 GLY A C 1
ATOM 961 O O . GLY A 1 132 ? -12.228 -2.849 19.320 1.00 70.25 132 GLY A O 1
ATOM 962 N N . MET A 1 133 ? -10.816 -2.228 17.667 1.00 74.25 133 MET A N 1
ATOM 963 C CA . MET A 1 133 ? -11.715 -1.377 16.881 1.00 74.25 133 MET A CA 1
ATOM 964 C C . MET A 1 133 ? -11.294 -1.430 15.408 1.00 74.25 133 MET A C 1
ATOM 966 O O . MET A 1 133 ? -10.115 -1.243 15.117 1.00 74.25 133 MET A O 1
ATOM 970 N N . ALA A 1 134 ? -12.247 -1.645 14.500 1.00 74.62 134 ALA A N 1
ATOM 971 C CA . ALA A 1 134 ? -12.005 -1.682 13.060 1.00 74.62 134 ALA A CA 1
ATOM 972 C C . ALA A 1 134 ? -13.047 -0.842 12.313 1.00 74.62 134 ALA A C 1
ATOM 974 O O . ALA A 1 134 ? -14.249 -0.977 12.566 1.00 74.62 134 ALA A O 1
ATOM 975 N N . GLU A 1 135 ? -12.585 -0.017 11.378 1.00 76.25 135 GLU A N 1
ATOM 976 C CA . GLU A 1 135 ? -13.416 0.646 10.374 1.00 76.25 135 GLU A CA 1
ATOM 977 C C . GLU A 1 135 ? -12.966 0.211 8.973 1.00 76.25 135 GLU A C 1
ATOM 979 O O . GLU A 1 135 ? -11.813 0.407 8.593 1.00 76.25 135 GLU A O 1
ATOM 984 N N . THR A 1 136 ? -13.885 -0.392 8.211 1.00 69.00 136 THR A N 1
ATOM 985 C CA . THR A 1 136 ? -13.653 -0.848 6.834 1.00 69.00 136 THR A CA 1
ATOM 986 C C . THR A 1 136 ? -14.687 -0.259 5.885 1.00 69.00 136 THR A C 1
ATOM 988 O O . THR A 1 136 ? -15.893 -0.299 6.146 1.00 69.00 136 THR A O 1
ATOM 991 N N . GLN A 1 137 ? -14.223 0.285 4.760 1.00 69.81 137 GLN A N 1
ATOM 992 C CA . GLN A 1 137 ? -15.090 0.588 3.617 1.00 69.81 137 GLN A CA 1
ATOM 993 C C . GLN A 1 137 ? -15.173 -0.634 2.693 1.00 69.81 137 GLN A C 1
ATOM 995 O O . GLN A 1 137 ? -14.187 -1.359 2.597 1.00 69.81 137 GLN A O 1
ATOM 1000 N N . PRO A 1 138 ? -16.313 -0.908 2.034 1.00 65.12 138 PRO A N 1
ATOM 1001 C CA . PRO A 1 138 ? -16.411 -1.973 1.032 1.00 65.12 138 PRO A CA 1
ATOM 1002 C C . PRO A 1 138 ? -15.642 -1.612 -0.256 1.00 65.12 138 PRO A C 1
ATOM 1004 O O . PRO A 1 138 ? -15.458 -0.424 -0.513 1.00 65.12 138 PRO A O 1
ATOM 1007 N N . PRO A 1 139 ? -15.227 -2.600 -1.074 1.00 68.44 139 PRO A N 1
ATOM 1008 C CA . PRO A 1 139 ? -14.538 -2.343 -2.340 1.00 68.44 139 PRO A CA 1
ATOM 1009 C C . PRO A 1 139 ? -15.454 -1.682 -3.377 1.00 68.44 139 PRO A C 1
ATOM 1011 O O . PRO A 1 139 ? -16.658 -1.967 -3.428 1.00 68.44 139 PRO A O 1
ATOM 1014 N N . GLU A 1 140 ? -14.867 -0.853 -4.241 1.00 75.38 140 GLU A N 1
ATOM 1015 C CA . GLU A 1 140 ? -15.522 -0.284 -5.422 1.00 75.38 140 GLU A CA 1
ATOM 1016 C C . GLU A 1 140 ? -15.028 -1.020 -6.677 1.00 75.38 140 GLU A C 1
ATOM 1018 O O . GLU A 1 140 ? -13.842 -1.017 -6.988 1.00 75.38 140 GLU A O 1
ATOM 1023 N N . ILE A 1 141 ? -15.930 -1.706 -7.390 1.00 76.88 141 ILE A N 1
ATOM 1024 C CA . ILE A 1 141 ? -15.567 -2.549 -8.541 1.00 76.88 141 ILE A CA 1
ATOM 1025 C C . ILE A 1 141 ? -16.397 -2.142 -9.760 1.00 76.88 141 ILE A C 1
ATOM 1027 O O . ILE A 1 141 ? -17.613 -2.363 -9.798 1.00 76.88 141 ILE A O 1
ATOM 1031 N N . GLU A 1 142 ? -15.734 -1.606 -10.784 1.00 82.19 142 GLU A N 1
ATOM 1032 C CA . GLU A 1 142 ? -16.290 -1.403 -12.119 1.00 82.19 142 GLU A CA 1
ATOM 1033 C C . GLU A 1 142 ? -15.796 -2.522 -13.041 1.00 82.19 142 GLU A C 1
ATOM 1035 O O . GLU A 1 142 ? -14.712 -2.457 -13.618 1.00 82.19 142 GLU A O 1
ATOM 1040 N N . ALA A 1 143 ? -16.597 -3.588 -13.176 1.00 80.31 143 ALA A N 1
ATOM 1041 C CA . ALA A 1 143 ? -16.228 -4.710 -14.029 1.00 80.31 143 ALA A CA 1
ATOM 1042 C C . ALA A 1 143 ? -17.356 -5.280 -14.887 1.00 80.31 143 ALA A C 1
ATOM 1044 O O . ALA A 1 143 ? -18.538 -5.257 -14.531 1.00 80.31 143 ALA A O 1
ATOM 1045 N N . GLY A 1 144 ? -16.970 -5.853 -16.033 1.00 69.50 144 GLY A N 1
ATOM 1046 C CA . GLY A 1 144 ? -17.885 -6.606 -16.895 1.00 69.50 144 GLY A CA 1
ATOM 1047 C C . GLY A 1 144 ? -18.439 -7.857 -16.204 1.00 69.50 144 GLY A C 1
ATOM 1048 O O . GLY A 1 144 ? -19.599 -8.222 -16.416 1.00 69.50 144 GLY A O 1
ATOM 1049 N N . MET A 1 145 ? -17.617 -8.488 -15.362 1.00 79.69 145 MET A N 1
ATOM 1050 C CA . MET A 1 145 ? -17.974 -9.560 -14.431 1.00 79.69 145 MET A CA 1
ATOM 1051 C C . MET A 1 145 ? -17.206 -9.355 -13.121 1.00 79.69 145 MET A C 1
ATOM 1053 O O . MET A 1 145 ? -15.997 -9.153 -13.159 1.00 79.69 145 MET A O 1
ATOM 1057 N N . ALA A 1 146 ? -17.907 -9.411 -11.987 1.00 78.44 146 ALA A N 1
ATOM 1058 C CA . ALA A 1 146 ? -17.322 -9.266 -10.658 1.00 78.44 146 ALA A CA 1
ATOM 1059 C C . ALA A 1 146 ? -17.807 -10.395 -9.742 1.00 78.44 146 ALA A C 1
ATOM 1061 O O . ALA A 1 146 ? -19.018 -10.625 -9.640 1.00 78.44 146 ALA A O 1
ATOM 1062 N N . GLU A 1 147 ? -16.876 -11.063 -9.066 1.00 78.06 147 GLU A N 1
ATOM 1063 C CA . GLU A 1 147 ? -17.158 -12.005 -7.984 1.00 78.06 147 GLU A CA 1
ATOM 1064 C C . GLU A 1 147 ? -16.517 -11.499 -6.687 1.00 78.06 147 GLU A C 1
ATOM 1066 O O . GLU A 1 147 ? -15.319 -11.229 -6.631 1.00 78.06 147 GLU A O 1
ATOM 1071 N N . THR A 1 148 ? -17.329 -11.353 -5.637 1.00 70.50 148 THR A N 1
ATOM 1072 C CA . THR A 1 148 ? -16.861 -10.966 -4.303 1.00 70.50 148 THR A CA 1
ATOM 1073 C C . THR A 1 148 ? -17.205 -12.061 -3.303 1.00 70.50 148 THR A C 1
ATOM 1075 O O . THR A 1 148 ? -18.357 -12.505 -3.221 1.00 70.50 148 THR A O 1
ATOM 1078 N N . GLN A 1 149 ? -16.208 -12.530 -2.553 1.00 69.50 149 GLN A N 1
ATOM 1079 C CA . GLN A 1 149 ? -16.454 -13.500 -1.487 1.00 69.50 149 GLN A CA 1
ATOM 1080 C C . GLN A 1 149 ? -17.072 -12.801 -0.262 1.00 69.50 149 GLN A C 1
ATOM 1082 O O . GLN A 1 149 ? -16.802 -11.624 -0.011 1.00 69.50 149 GLN A O 1
ATOM 1087 N N . PRO A 1 150 ? -17.956 -13.471 0.498 1.00 59.72 150 PRO A N 1
ATOM 1088 C CA . PRO A 1 150 ? -18.442 -12.935 1.764 1.00 59.72 150 PRO A CA 1
ATOM 1089 C C . PRO A 1 150 ? -17.323 -12.954 2.822 1.00 59.72 150 PRO A C 1
ATOM 1091 O O . PRO A 1 150 ? -16.473 -13.838 2.764 1.00 59.72 150 PRO A O 1
ATOM 1094 N N . PRO A 1 151 ? -17.331 -12.034 3.806 1.00 56.94 151 PRO A N 1
ATOM 1095 C CA . PRO A 1 151 ? -16.348 -12.053 4.888 1.00 56.94 151 PRO A CA 1
ATOM 1096 C C . PRO A 1 151 ? -16.465 -13.338 5.707 1.00 56.94 151 PRO A C 1
ATOM 1098 O O . PRO A 1 151 ? -17.582 -13.757 6.040 1.00 56.94 151 PRO A O 1
ATOM 1101 N N . GLU A 1 152 ? -15.325 -13.953 6.026 1.00 50.56 152 GLU A N 1
ATOM 1102 C CA . GLU A 1 152 ? -15.270 -15.020 7.023 1.00 50.56 152 GLU A CA 1
ATOM 1103 C C . GLU A 1 152 ? -15.503 -14.402 8.422 1.00 50.56 152 GLU A C 1
ATOM 1105 O O . GLU A 1 152 ? -15.049 -13.294 8.707 1.00 50.56 152 GLU A O 1
ATOM 1110 N N . ILE A 1 153 ? -16.330 -15.055 9.254 1.00 42.25 153 ILE A N 1
ATOM 1111 C CA . ILE A 1 153 ? -16.738 -14.595 10.604 1.00 42.25 153 ILE A CA 1
ATOM 1112 C C . ILE A 1 153 ? -16.140 -15.518 11.658 1.00 42.25 153 ILE A C 1
ATOM 1114 O O . ILE A 1 153 ? -16.316 -16.751 11.495 1.00 42.25 153 ILE A O 1
#

Radius of gyration: 15.16 Å; chains: 1; bounding box: 35×20×39 Å